Protein AF-A0A345CRN6-F1 (afdb_monomer)

Solvent-accessible surface area (backbone atoms only — not comparable to full-atom values): 6940 Å² total; per-residue (Å²): 134,68,48,89,60,93,53,74,63,68,80,54,72,43,17,56,26,26,38,59,52,96,95,38,78,40,54,29,34,34,68,42,78,53,86,50,37,29,38,28,36,30,69,88,74,75,40,80,49,77,42,85,46,50,82,38,42,88,38,47,38,49,59,80,44,72,66,53,52,52,51,53,50,52,50,53,54,56,35,72,74,45,94,58,52,84,39,67,69,52,45,54,48,49,54,51,51,51,54,34,32,76,70,57,72,41,82,97,55,75,86,69,94,67,83,81,130

pLDDT: mean 90.12, std 9.71, range [40.19, 98.19]

Secondary structure (DSSP, 8-state):
-PBP--SSSSPPTTBEEEE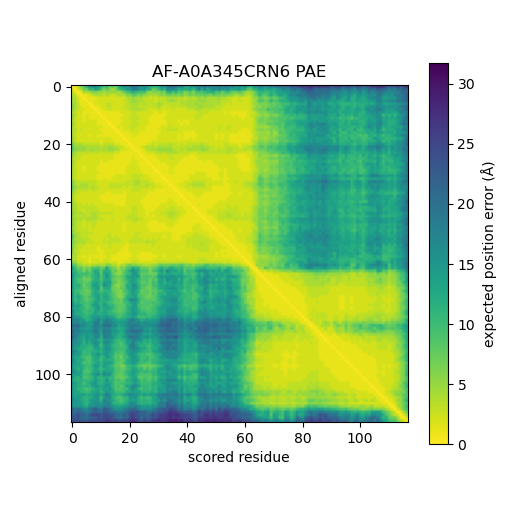EETTEEEEEEEEEE-SS-EEEEETTTTEEEEES-TT-GGGEEE---HHHHHHHHHHHHHHHTSTTTT-HHHHHHHHHHHHHHHTT-STT----S----

Radius of gyration: 18.17 Å; Cα contacts (8 Å, |Δi|>4): 161; chains: 1; bounding box: 45×30×46 Å

Sequence (117 aa):
MSIKWDGEGLPPVGCDCEIYDCETWNPVIIKYIGEKYVTTHRTDLDSEVVYCVAQRPEKFRPICTEADRRREAAIADMRNCVKNYNNTSVIHAIEQVYDAIAAGKIPGIRLTDDAGS

Organism: NCBI:txid65700

Foldseek 3Di:
DADDDPLPAADDQRHFWWFDDPNDTFTWHWHDADPQKTWTQGPVVRDIDIDRCSVPSVRIGHDCDPVNVVLVVVLVVVLVVDPPSPDPVVSVVSSVVSVCQPVVVDPPHHDDPDPDD

Mean predicted aligned error: 8.29 Å

Structure (mmCIF, N/CA/C/O backbone):
data_AF-A0A345CRN6-F1
#
_entry.id   AF-A0A345CRN6-F1
#
loop_
_atom_site.group_PDB
_atom_site.id
_atom_site.type_symbol
_atom_site.label_atom_id
_atom_site.label_alt_id
_atom_site.label_comp_id
_atom_site.label_asym_id
_atom_site.label_entity_id
_atom_site.label_seq_id
_atom_site.pdbx_PDB_ins_code
_atom_site.Cartn_x
_atom_site.Cartn_y
_atom_site.Cartn_z
_atom_site.occupancy
_atom_site.B_iso_or_equiv
_atom_site.auth_seq_id
_atom_site.auth_comp_id
_atom_site.auth_asym_id
_atom_site.auth_atom_id
_atom_site.pdbx_PDB_model_num
ATOM 1 N N . MET A 1 1 ? -8.593 -15.245 5.330 1.00 51.44 1 MET A N 1
ATOM 2 C CA . MET A 1 1 ? -8.673 -14.577 4.014 1.00 51.44 1 MET A CA 1
ATOM 3 C C . MET A 1 1 ? -8.806 -13.092 4.281 1.00 51.44 1 MET A C 1
ATOM 5 O O . MET A 1 1 ? -9.686 -12.736 5.051 1.00 51.44 1 MET A O 1
ATOM 9 N N . SER A 1 2 ? -7.905 -12.274 3.737 1.00 68.88 2 SER A N 1
ATOM 10 C CA . SER A 1 2 ? -7.987 -10.812 3.830 1.00 68.88 2 SER A CA 1
ATOM 11 C C . SER A 1 2 ? -8.898 -10.284 2.719 1.00 68.88 2 SER A C 1
ATOM 13 O O . SER A 1 2 ? -8.851 -10.791 1.594 1.00 68.88 2 SER A O 1
ATOM 15 N N . ILE A 1 3 ? -9.758 -9.320 3.043 1.00 83.25 3 ILE A N 1
ATOM 16 C CA . ILE A 1 3 ? -10.604 -8.639 2.057 1.00 83.25 3 ILE A CA 1
ATOM 17 C C . ILE A 1 3 ? -9.750 -7.608 1.318 1.00 83.25 3 ILE A C 1
ATOM 19 O O . ILE A 1 3 ? -9.039 -6.831 1.949 1.00 83.25 3 ILE A O 1
ATOM 23 N N . LYS A 1 4 ? -9.822 -7.595 -0.018 1.00 82.81 4 LYS A N 1
ATOM 24 C CA . LYS A 1 4 ? -9.166 -6.562 -0.828 1.00 82.81 4 LYS A CA 1
ATOM 25 C C . LYS A 1 4 ? -9.990 -5.276 -0.812 1.00 82.81 4 LYS A C 1
ATOM 27 O O . LYS A 1 4 ? -11.199 -5.324 -1.030 1.00 82.81 4 LYS A O 1
ATOM 32 N N . TRP A 1 5 ? -9.311 -4.156 -0.601 1.00 89.12 5 TRP A N 1
ATOM 33 C CA . TRP A 1 5 ? -9.860 -2.805 -0.617 1.00 89.12 5 TRP A CA 1
ATOM 34 C C . TRP A 1 5 ? -9.083 -1.961 -1.628 1.00 89.12 5 TRP A C 1
ATOM 36 O O . TRP A 1 5 ? -7.866 -2.094 -1.738 1.00 89.12 5 TRP A O 1
ATOM 46 N N . ASP A 1 6 ? -9.796 -1.139 -2.389 1.00 85.88 6 ASP A N 1
ATOM 47 C CA . ASP A 1 6 ? -9.264 -0.297 -3.466 1.00 85.88 6 ASP A CA 1
ATOM 48 C C . ASP A 1 6 ? -8.705 1.047 -2.975 1.00 85.88 6 ASP A C 1
ATOM 50 O O . ASP A 1 6 ? -8.076 1.763 -3.748 1.00 85.88 6 ASP A O 1
ATOM 54 N N . GLY A 1 7 ? -8.880 1.364 -1.690 1.00 87.69 7 GLY A N 1
ATOM 55 C CA . GLY A 1 7 ? -8.425 2.617 -1.093 1.00 87.69 7 GLY A CA 1
ATOM 56 C C . GLY A 1 7 ? -9.493 3.708 -1.054 1.00 87.69 7 GLY A C 1
ATOM 57 O O . GLY A 1 7 ? -9.231 4.776 -0.507 1.00 87.69 7 GLY A O 1
ATOM 58 N N . GLU A 1 8 ? -10.696 3.452 -1.573 1.00 88.69 8 GLU A N 1
ATOM 59 C CA . GLU A 1 8 ? -11.799 4.409 -1.524 1.00 88.69 8 GLU A CA 1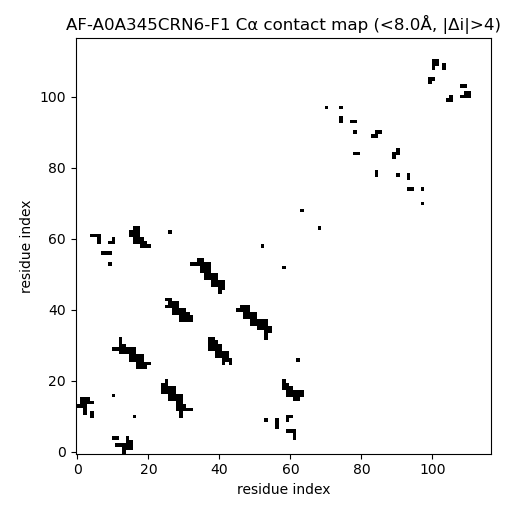
ATOM 60 C C . GLU A 1 8 ? -12.591 4.274 -0.214 1.00 88.69 8 GLU A C 1
ATOM 62 O O . GLU A 1 8 ? -13.091 3.203 0.143 1.00 88.69 8 GLU A O 1
ATOM 67 N N . GLY A 1 9 ? -12.728 5.379 0.524 1.00 91.69 9 GLY A N 1
ATOM 68 C CA . GLY A 1 9 ? -13.482 5.429 1.780 1.00 91.69 9 GLY A CA 1
ATOM 69 C C . GLY A 1 9 ? -12.760 4.795 2.975 1.00 91.69 9 GLY A C 1
ATOM 70 O O . GLY A 1 9 ? -11.579 5.036 3.197 1.00 91.69 9 GLY A O 1
ATOM 71 N N . LEU A 1 10 ? -13.491 4.052 3.810 1.00 95.38 10 LEU A N 1
ATOM 72 C CA . LEU A 1 10 ? -12.908 3.310 4.933 1.00 95.38 10 LEU A CA 1
ATOM 73 C C . LEU A 1 10 ? -12.665 1.851 4.532 1.00 95.38 10 LEU A C 1
ATOM 75 O O . LEU A 1 10 ? -13.514 1.267 3.853 1.00 95.38 10 LEU A O 1
ATOM 79 N N . PRO A 1 11 ? -11.575 1.227 5.007 1.00 95.81 11 PRO A N 1
ATOM 80 C CA . PRO A 1 11 ? -11.339 -0.188 4.763 1.00 95.81 11 PRO A CA 1
ATOM 81 C C . PRO A 1 11 ? -12.447 -1.050 5.396 1.00 95.81 11 PRO A C 1
ATOM 83 O O . PRO A 1 11 ? -12.912 -0.751 6.496 1.00 95.81 11 PRO A O 1
ATOM 86 N N . PRO A 1 12 ? -12.868 -2.157 4.764 1.00 95.38 12 PRO A N 1
ATOM 87 C CA . PRO A 1 12 ? -13.826 -3.077 5.363 1.00 95.38 12 PRO A CA 1
ATOM 88 C C . PRO A 1 12 ? -13.207 -3.864 6.532 1.00 95.38 12 PRO A C 1
ATOM 90 O O . PRO A 1 12 ? -12.000 -4.104 6.586 1.00 95.38 12 PRO A O 1
ATOM 93 N N . VAL A 1 13 ? -14.044 -4.331 7.465 1.00 96.44 13 VAL A N 1
ATOM 94 C CA . VAL A 1 13 ? -13.609 -5.248 8.535 1.00 96.44 13 VAL A CA 1
ATOM 95 C C . VAL A 1 13 ? -13.016 -6.516 7.920 1.00 96.44 13 VAL A C 1
ATOM 97 O O . VAL A 1 13 ? -13.628 -7.123 7.048 1.00 96.44 13 VAL A O 1
ATOM 100 N N . GLY A 1 14 ? -11.834 -6.923 8.381 1.00 94.62 14 GLY A N 1
ATOM 101 C CA . GLY A 1 14 ? -11.062 -8.041 7.836 1.00 94.62 14 GLY A CA 1
ATOM 102 C C . GLY A 1 14 ? -10.127 -7.668 6.680 1.00 94.62 14 GLY A C 1
ATOM 103 O O . GLY A 1 14 ? -9.439 -8.552 6.168 1.00 94.62 14 GLY A O 1
ATOM 104 N N . CYS A 1 15 ? -10.087 -6.397 6.266 1.00 94.50 15 CYS A N 1
ATOM 105 C CA . CYS A 1 15 ? -9.095 -5.888 5.320 1.00 94.50 15 CYS A CA 1
ATOM 106 C C . CYS A 1 15 ? -7.708 -5.833 5.960 1.00 94.50 15 CYS A C 1
ATOM 108 O O . CYS A 1 15 ? -7.575 -5.402 7.106 1.00 94.50 15 CYS A O 1
ATOM 110 N N . ASP A 1 16 ? -6.701 -6.226 5.187 1.00 93.81 16 ASP A N 1
ATOM 111 C CA . ASP A 1 16 ? -5.289 -5.979 5.469 1.00 93.81 16 ASP A CA 1
ATOM 112 C C . ASP A 1 16 ? -4.877 -4.681 4.761 1.00 93.81 16 ASP A C 1
ATOM 114 O O . ASP A 1 16 ? -5.055 -4.544 3.547 1.00 93.81 16 ASP A O 1
ATOM 118 N N . CYS A 1 17 ? -4.449 -3.685 5.527 1.00 94.00 17 CYS A N 1
ATOM 119 C CA . CYS A 1 17 ? -4.188 -2.333 5.045 1.00 94.00 17 CYS A CA 1
ATOM 120 C C . CYS A 1 17 ? -3.138 -1.639 5.920 1.00 94.00 17 CYS A C 1
ATOM 122 O O . CYS A 1 17 ? -2.615 -2.216 6.870 1.00 94.00 17 CYS A O 1
ATOM 124 N N . GLU A 1 18 ? -2.829 -0.381 5.627 1.00 95.56 18 GLU A N 1
ATOM 125 C CA . GLU A 1 18 ? -1.955 0.433 6.468 1.00 95.56 18 GLU A CA 1
ATOM 126 C C . GLU A 1 18 ? -2.730 1.603 7.077 1.00 95.56 18 GLU A C 1
ATOM 128 O O . GLU A 1 18 ? -3.576 2.213 6.419 1.00 95.56 18 GLU A O 1
ATOM 133 N N . ILE A 1 19 ? -2.417 1.930 8.332 1.00 96.12 19 ILE A N 1
ATOM 134 C CA . ILE A 1 19 ? -2.953 3.088 9.049 1.00 96.12 19 ILE A CA 1
ATOM 135 C C . ILE A 1 19 ? -1.837 4.079 9.382 1.00 96.12 19 ILE A C 1
ATOM 137 O O . ILE A 1 19 ? -0.763 3.688 9.844 1.00 96.12 19 ILE A O 1
ATOM 141 N N . TYR A 1 20 ? -2.074 5.366 9.143 1.00 95.75 20 TYR A N 1
ATOM 142 C CA . TYR A 1 20 ? -1.102 6.416 9.420 1.00 95.75 20 TYR A CA 1
ATOM 143 C C . TYR A 1 20 ? -1.242 6.937 10.848 1.00 95.75 20 TYR A C 1
ATOM 145 O O . TYR A 1 20 ? -2.226 7.600 11.187 1.00 95.75 20 TYR A O 1
ATOM 153 N N . ASP A 1 21 ? -0.230 6.683 11.667 1.00 94.06 21 ASP A N 1
ATOM 154 C CA . ASP A 1 21 ? -0.153 7.138 13.053 1.00 94.06 21 ASP A CA 1
ATOM 155 C C . ASP A 1 21 ? 1.300 7.432 13.432 1.00 94.06 21 ASP A C 1
ATOM 157 O O . ASP A 1 21 ? 2.207 6.789 12.913 1.00 94.06 21 ASP A O 1
ATOM 161 N N . CYS A 1 22 ? 1.524 8.421 14.302 1.00 90.31 22 CYS A N 1
ATOM 162 C CA . CYS A 1 22 ? 2.869 8.847 14.722 1.00 90.31 22 CYS A CA 1
ATOM 163 C C . CYS A 1 22 ? 3.870 9.023 13.559 1.00 90.31 22 CYS A C 1
ATOM 165 O O . CYS A 1 22 ? 5.016 8.598 13.643 1.00 90.31 22 CYS A O 1
ATOM 167 N N . GLU A 1 23 ? 3.419 9.662 12.477 1.00 91.69 23 GLU A N 1
ATOM 168 C CA . GLU A 1 23 ? 4.200 9.937 11.260 1.00 91.69 23 GLU A CA 1
ATOM 169 C C . GLU A 1 23 ? 4.603 8.710 10.423 1.00 91.69 23 GLU A C 1
ATOM 171 O O . GLU A 1 23 ? 5.315 8.847 9.427 1.00 91.69 23 GLU A O 1
ATOM 176 N N . THR A 1 24 ? 4.092 7.521 10.750 1.00 92.62 24 THR A N 1
ATOM 177 C CA . THR A 1 24 ? 4.410 6.276 10.045 1.00 92.62 24 THR A CA 1
ATOM 178 C C . THR A 1 24 ? 3.160 5.563 9.540 1.00 92.62 24 THR A C 1
ATOM 180 O O . THR A 1 24 ? 2.074 5.663 10.111 1.00 92.62 24 THR A O 1
ATOM 183 N N . TRP A 1 25 ? 3.312 4.825 8.437 1.00 93.94 25 TRP A N 1
ATOM 184 C CA . TRP A 1 25 ? 2.303 3.879 7.965 1.00 93.94 25 TRP A CA 1
ATOM 185 C C . TRP A 1 25 ? 2.524 2.539 8.645 1.00 93.94 25 TRP A C 1
ATOM 187 O O . TRP A 1 25 ? 3.626 1.996 8.618 1.00 93.94 25 TRP A O 1
ATOM 197 N N . ASN A 1 26 ? 1.471 2.027 9.264 1.00 94.69 26 ASN A N 1
ATOM 198 C CA . ASN A 1 26 ? 1.541 0.866 10.123 1.00 94.69 26 ASN A CA 1
ATOM 199 C C . ASN A 1 26 ? 0.636 -0.246 9.586 1.00 94.69 26 ASN A C 1
ATOM 201 O O . ASN A 1 26 ? -0.551 0.021 9.378 1.00 94.69 26 ASN A O 1
ATOM 205 N N . PR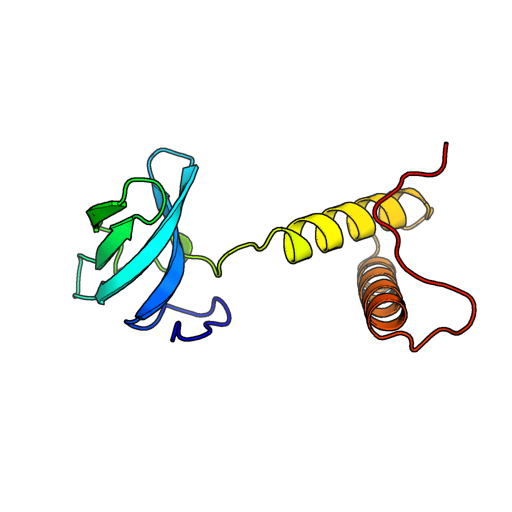O A 1 27 ? 1.144 -1.471 9.380 1.00 94.75 27 PRO A N 1
ATOM 206 C CA . PRO A 1 27 ? 0.353 -2.554 8.813 1.00 94.75 27 PRO A CA 1
ATOM 207 C C . PRO A 1 27 ? -0.653 -3.089 9.841 1.00 94.75 27 PRO A C 1
ATOM 209 O O . PRO A 1 27 ? -0.317 -3.356 11.001 1.00 94.75 27 PRO A O 1
ATOM 212 N N . VAL A 1 28 ? -1.913 -3.206 9.425 1.00 96.06 28 VAL A N 1
ATOM 213 C CA . VAL A 1 28 ? -3.033 -3.567 10.291 1.00 96.06 28 VAL A CA 1
ATOM 214 C C . VAL A 1 28 ? -4.065 -4.437 9.585 1.00 96.06 28 VAL A C 1
ATOM 216 O O . VAL A 1 28 ? -4.369 -4.257 8.411 1.00 96.06 28 VAL A O 1
ATOM 219 N N . ILE A 1 29 ? -4.712 -5.302 10.365 1.00 96.50 29 ILE A N 1
ATOM 220 C CA . ILE A 1 29 ? -5.967 -5.951 9.980 1.00 96.50 29 ILE A CA 1
ATOM 221 C C . ILE A 1 29 ? -7.117 -5.268 10.716 1.00 96.50 29 ILE A C 1
ATOM 223 O O . ILE A 1 29 ? -7.133 -5.230 11.951 1.00 96.50 29 ILE A O 1
ATOM 227 N N . ILE A 1 30 ? -8.111 -4.766 9.984 1.00 97.38 30 ILE A N 1
ATOM 228 C CA . ILE A 1 30 ? -9.283 -4.113 10.582 1.00 97.38 30 ILE A CA 1
ATOM 229 C C . ILE A 1 30 ? -10.145 -5.145 11.316 1.00 97.38 30 ILE A C 1
ATOM 231 O O . ILE A 1 30 ? -10.569 -6.141 10.731 1.00 97.38 30 ILE A O 1
ATOM 235 N N . LYS A 1 31 ? -10.445 -4.907 12.596 1.00 97.50 31 LYS A N 1
ATOM 236 C CA . LYS A 1 31 ? -11.310 -5.775 13.417 1.00 97.50 31 LYS A CA 1
ATOM 237 C C . LYS A 1 31 ? -12.696 -5.180 13.629 1.00 97.50 31 LYS A C 1
ATOM 239 O O . LYS A 1 31 ? -13.674 -5.920 13.651 1.00 97.50 31 LYS A O 1
ATOM 244 N N . TYR A 1 32 ? -12.782 -3.861 13.768 1.00 97.69 32 TYR A N 1
ATOM 245 C CA . TYR A 1 32 ? -14.039 -3.146 13.965 1.00 97.69 32 TYR A CA 1
ATOM 246 C C . TYR A 1 32 ? -13.890 -1.669 13.590 1.00 97.69 32 TYR A C 1
ATOM 248 O O . TYR A 1 32 ? -12.845 -1.072 13.844 1.00 97.69 32 TYR A O 1
ATOM 256 N N . ILE A 1 33 ? -14.949 -1.076 13.040 1.00 97.00 33 ILE A N 1
ATOM 257 C CA . ILE A 1 33 ? -15.053 0.360 12.767 1.00 97.00 33 ILE A CA 1
ATOM 258 C C . ILE A 1 33 ? -16.326 0.866 13.439 1.00 97.00 33 ILE A C 1
ATOM 260 O O . ILE A 1 33 ? -17.428 0.451 13.087 1.00 97.00 33 ILE A O 1
ATOM 264 N N . GLY A 1 34 ? -16.161 1.752 14.417 1.00 96.12 34 GLY A N 1
ATOM 265 C CA . GLY A 1 34 ? -17.245 2.522 15.015 1.00 96.12 34 GLY A CA 1
ATOM 266 C C . GLY A 1 34 ? -17.295 3.944 14.460 1.00 96.12 34 GLY A C 1
ATOM 267 O O . GLY A 1 34 ? -16.593 4.289 13.519 1.00 96.12 34 GLY A O 1
ATOM 268 N N . GLU A 1 35 ? -18.088 4.807 15.093 1.00 95.94 35 GLU A N 1
ATOM 269 C CA . GLU A 1 35 ? -18.263 6.199 14.648 1.00 95.94 35 GLU A CA 1
ATOM 270 C C . GLU A 1 35 ? -16.984 7.045 14.771 1.00 95.94 35 GLU A C 1
ATOM 272 O O . GLU A 1 35 ? -16.726 7.924 13.953 1.00 95.94 35 GLU A O 1
ATOM 277 N N . LYS A 1 36 ? -16.175 6.781 15.803 1.00 95.94 36 LYS A N 1
ATOM 278 C CA . LYS A 1 36 ? -14.955 7.545 16.118 1.00 95.94 36 LYS A CA 1
ATOM 279 C C . LYS A 1 36 ? -13.696 6.682 16.176 1.00 95.94 36 LYS A C 1
ATOM 281 O O . LYS A 1 36 ? -12.602 7.160 15.870 1.00 95.94 36 LYS A O 1
ATOM 286 N N . TYR A 1 37 ? -13.853 5.418 16.557 1.00 97.19 37 TYR A N 1
ATOM 287 C CA . TYR A 1 37 ? -12.753 4.507 16.846 1.00 97.19 37 TYR A CA 1
ATOM 288 C C . TYR A 1 37 ? -12.700 3.354 15.852 1.00 97.19 37 TYR A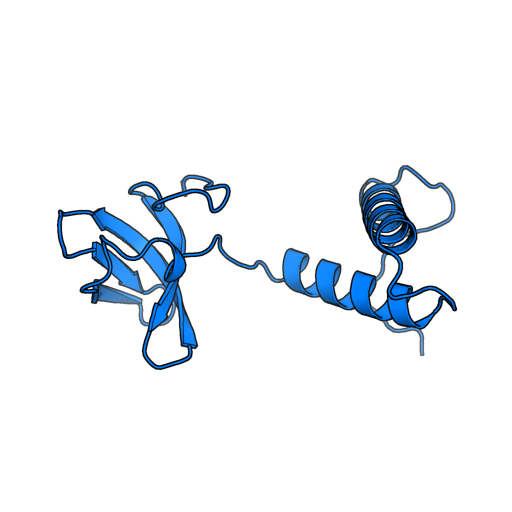 C 1
ATOM 290 O O . TYR A 1 37 ? -13.738 2.842 15.434 1.00 97.19 37 TYR A O 1
ATOM 298 N N . VAL A 1 38 ? -11.486 2.925 15.528 1.00 97.94 38 VAL A N 1
ATOM 299 C CA . VAL A 1 38 ? -11.204 1.721 14.746 1.00 97.94 38 VAL A CA 1
ATOM 300 C C . VAL A 1 38 ? -10.354 0.791 15.598 1.00 97.94 38 VAL A C 1
ATOM 302 O O . VAL A 1 38 ? -9.293 1.193 16.073 1.00 97.94 38 VAL A O 1
ATOM 305 N N . THR A 1 39 ? -10.820 -0.440 15.792 1.00 98.19 39 THR A N 1
ATOM 306 C CA . THR A 1 39 ? -10.044 -1.505 16.437 1.00 98.19 39 THR A CA 1
ATOM 307 C C . THR A 1 39 ? -9.341 -2.304 15.356 1.00 98.19 39 THR A C 1
ATOM 309 O O . THR A 1 39 ? -9.956 -2.722 14.369 1.00 98.19 39 THR A O 1
ATOM 312 N N . THR A 1 40 ? -8.049 -2.531 15.544 1.00 97.81 40 THR A N 1
ATOM 313 C CA . THR A 1 40 ? -7.182 -3.196 14.573 1.00 97.81 40 THR A CA 1
A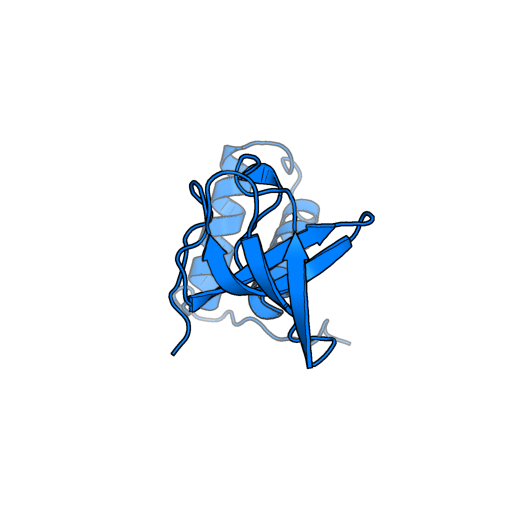TOM 314 C C . THR A 1 40 ? -6.283 -4.211 15.253 1.00 97.81 40 THR A C 1
ATOM 316 O O . THR A 1 40 ? -6.021 -4.112 16.448 1.00 97.81 40 THR A O 1
ATOM 319 N N . HIS A 1 41 ? -5.763 -5.152 14.478 1.00 97.75 41 HIS A N 1
ATOM 320 C CA . HIS A 1 41 ? -4.613 -5.951 14.871 1.00 97.75 41 HIS A CA 1
ATOM 321 C C . HIS A 1 41 ? -3.376 -5.459 14.114 1.00 97.75 41 HIS A C 1
ATOM 323 O O . HIS A 1 41 ? -3.356 -5.534 12.886 1.00 97.75 41 HIS A O 1
ATOM 329 N N . ARG A 1 42 ? -2.374 -4.951 14.837 1.00 95.81 42 ARG A N 1
ATOM 330 C CA . ARG A 1 42 ? -1.068 -4.520 14.322 1.00 95.81 42 ARG A CA 1
ATOM 331 C C . ARG A 1 42 ? -0.208 -5.737 14.023 1.00 95.81 42 ARG A C 1
ATOM 333 O O . ARG A 1 42 ? 0.241 -6.403 14.950 1.00 95.81 42 ARG A O 1
ATOM 340 N N . THR A 1 43 ? 0.020 -6.027 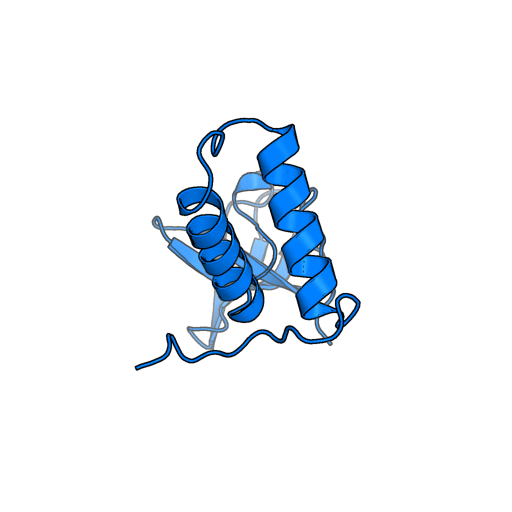12.745 1.00 93.62 43 THR A N 1
ATOM 341 C CA . THR A 1 43 ? 0.699 -7.265 12.324 1.00 93.62 43 THR A CA 1
ATOM 342 C C . THR A 1 43 ? 2.204 -7.244 12.585 1.00 93.62 43 THR A C 1
ATOM 344 O O . THR A 1 43 ? 2.821 -8.294 12.693 1.00 93.62 43 THR A O 1
ATOM 347 N N . ASP A 1 44 ? 2.806 -6.059 12.682 1.00 93.19 44 ASP A N 1
ATOM 348 C CA . ASP A 1 44 ? 4.219 -5.862 13.021 1.00 93.19 44 ASP A CA 1
ATOM 349 C C . ASP A 1 44 ? 4.501 -5.970 14.529 1.00 93.19 44 ASP A C 1
ATOM 351 O O . ASP A 1 44 ? 5.606 -6.334 14.922 1.00 93.19 44 ASP A O 1
ATOM 355 N N . LEU A 1 45 ? 3.504 -5.670 15.367 1.00 95.19 45 LEU A N 1
ATOM 356 C CA . LEU A 1 45 ? 3.597 -5.737 16.830 1.00 95.19 45 LEU A CA 1
ATOM 357 C C . LEU A 1 45 ? 2.887 -6.955 17.437 1.00 95.19 45 LEU A C 1
ATOM 359 O O . LEU A 1 45 ? 2.964 -7.144 18.647 1.00 95.19 45 LEU A O 1
ATOM 363 N N . ASP A 1 46 ? 2.151 -7.721 16.628 1.00 96.31 46 ASP A N 1
ATOM 364 C CA . ASP A 1 46 ? 1.283 -8.829 17.050 1.00 96.31 46 ASP A CA 1
ATOM 365 C C . ASP A 1 46 ? 0.351 -8.451 18.222 1.00 96.31 46 ASP A C 1
ATOM 367 O O . ASP A 1 46 ? 0.259 -9.127 19.245 1.00 96.31 46 ASP A O 1
ATOM 371 N N . SER A 1 47 ? -0.328 -7.304 18.108 1.00 97.00 47 SER A N 1
ATOM 372 C CA . SER A 1 47 ? -1.160 -6.758 19.193 1.00 97.00 47 SER A CA 1
ATOM 373 C C . SER A 1 47 ? -2.423 -6.067 18.690 1.00 97.00 47 SER A C 1
ATOM 375 O O . SER A 1 47 ? -2.500 -5.611 17.549 1.00 97.00 47 SER A O 1
ATOM 377 N N . GLU A 1 48 ? -3.450 -6.006 19.538 1.00 98.19 48 GLU A N 1
ATOM 378 C CA . GLU A 1 48 ? -4.653 -5.220 19.259 1.00 98.19 48 GLU A CA 1
ATOM 379 C C . GLU A 1 48 ? -4.437 -3.753 19.647 1.00 98.19 48 GLU A C 1
ATOM 381 O O . GLU A 1 48 ? -3.973 -3.455 20.748 1.00 98.19 48 GLU A O 1
ATOM 386 N N . VAL A 1 49 ? -4.789 -2.836 18.743 1.00 97.88 49 VAL A N 1
ATOM 387 C CA . VAL A 1 49 ? -4.652 -1.389 18.946 1.00 97.88 49 VAL A CA 1
ATOM 388 C C . VAL A 1 49 ? -5.911 -0.667 18.474 1.00 97.88 49 VAL A C 1
ATOM 390 O O . VAL A 1 49 ? -6.489 -0.997 17.431 1.00 97.88 49 VAL A O 1
ATOM 393 N N . VAL A 1 50 ? -6.326 0.340 19.247 1.00 97.88 50 VAL A N 1
ATOM 394 C CA . VAL A 1 50 ? -7.483 1.194 18.961 1.00 97.88 50 VAL A CA 1
ATOM 395 C C . VAL A 1 50 ? -7.016 2.579 18.528 1.00 97.88 50 VAL A C 1
ATOM 397 O O . VAL A 1 50 ? -6.258 3.238 19.236 1.00 97.88 50 VAL A O 1
ATOM 400 N N . TYR A 1 51 ? -7.539 3.049 17.399 1.00 96.88 51 TYR A N 1
ATOM 401 C CA . TYR A 1 51 ? -7.222 4.351 16.819 1.00 96.88 51 TYR A CA 1
ATOM 402 C C . TYR A 1 51 ? -8.454 5.254 16.767 1.00 96.88 51 TYR A C 1
ATOM 404 O O . TYR A 1 51 ? -9.543 4.818 16.404 1.00 96.88 51 TYR A O 1
ATOM 412 N N . CYS A 1 52 ? -8.294 6.542 17.077 1.00 96.38 52 CYS A N 1
ATOM 413 C CA . CYS A 1 52 ? -9.358 7.553 17.008 1.00 96.38 52 CYS A CA 1
ATOM 414 C C . CYS A 1 52 ? -9.409 8.226 15.619 1.00 96.38 52 CYS A C 1
ATOM 416 O O . CYS A 1 52 ? -9.220 9.438 15.495 1.00 96.38 52 CYS A O 1
ATOM 418 N N . VAL A 1 53 ? -9.593 7.433 14.560 1.00 95.81 53 VAL A N 1
ATOM 419 C CA . VAL A 1 53 ? -9.455 7.892 13.161 1.00 95.81 53 VAL A CA 1
ATOM 420 C C . VAL A 1 53 ? -10.577 7.412 12.234 1.00 95.81 53 VAL A C 1
ATOM 422 O O . VAL A 1 53 ? -10.465 7.552 11.024 1.00 95.81 53 VAL A O 1
ATOM 425 N N . ALA A 1 54 ? -11.695 6.907 12.769 1.00 94.00 54 ALA A N 1
ATOM 426 C CA . ALA A 1 54 ? -12.797 6.385 11.944 1.00 94.00 54 ALA A CA 1
ATOM 427 C C . ALA A 1 54 ? -13.441 7.435 11.016 1.00 94.00 54 ALA A C 1
ATOM 429 O O . ALA A 1 54 ? -14.060 7.088 10.022 1.00 94.00 54 ALA A O 1
ATOM 430 N N . GLN A 1 55 ? -13.275 8.724 11.311 1.00 95.00 55 GLN A N 1
ATOM 431 C CA . GLN A 1 55 ? -13.779 9.834 10.490 1.00 95.00 55 GLN A CA 1
ATOM 432 C C . GLN 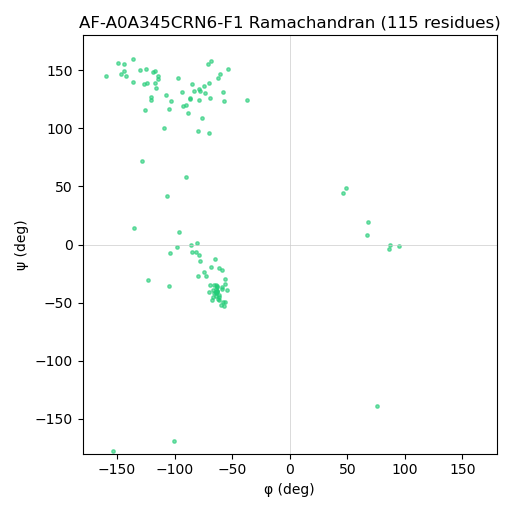A 1 55 ? -12.719 10.397 9.531 1.00 95.00 55 GLN A C 1
ATOM 434 O O . GLN A 1 55 ? -12.892 11.483 8.986 1.00 95.00 55 GLN A O 1
ATOM 439 N N . ARG A 1 56 ? -11.589 9.699 9.390 1.00 94.81 56 ARG A N 1
ATOM 440 C CA . ARG A 1 56 ? -10.403 10.145 8.657 1.00 94.81 56 ARG A CA 1
ATOM 441 C C . ARG A 1 56 ? -9.969 9.081 7.649 1.00 94.81 56 ARG A C 1
ATOM 443 O O . ARG A 1 56 ? -8.975 8.393 7.891 1.00 94.81 56 ARG A O 1
ATOM 450 N N . PRO A 1 57 ? -10.721 8.885 6.552 1.00 92.94 57 PRO A N 1
ATOM 451 C CA . PRO A 1 57 ? -10.377 7.895 5.532 1.00 92.94 57 PRO A CA 1
ATOM 452 C C . PRO A 1 57 ? -8.967 8.108 4.957 1.00 92.94 57 PRO A C 1
ATOM 454 O O . PRO A 1 57 ? -8.280 7.140 4.660 1.00 92.94 57 PRO A O 1
ATOM 457 N N . GLU A 1 58 ? -8.466 9.347 4.923 1.00 93.50 58 GLU A N 1
ATOM 458 C CA . GLU A 1 58 ? -7.108 9.684 4.480 1.00 93.50 58 GLU A CA 1
ATOM 459 C C . GLU A 1 58 ? -5.989 9.110 5.369 1.00 93.50 58 GLU A C 1
ATOM 461 O O . GLU A 1 58 ? -4.815 9.146 4.999 1.00 93.50 58 GLU A O 1
ATOM 466 N N . LYS A 1 59 ? -6.329 8.601 6.560 1.00 96.31 59 LYS A N 1
ATOM 467 C CA . LYS A 1 59 ? -5.399 7.899 7.455 1.00 96.31 59 LYS A CA 1
ATOM 468 C C . LYS A 1 59 ? -5.274 6.416 7.133 1.00 96.31 59 LYS A C 1
ATOM 470 O O . LYS A 1 59 ? -4.504 5.741 7.806 1.00 96.31 59 LYS A O 1
ATOM 475 N N . PHE A 1 60 ? -5.990 5.915 6.134 1.00 95.88 60 PHE A N 1
ATOM 476 C CA . PHE A 1 60 ? -5.919 4.534 5.689 1.00 95.88 60 PHE A CA 1
ATOM 477 C C . PHE A 1 60 ? -5.448 4.477 4.243 1.00 95.88 60 PHE A C 1
ATOM 479 O O . PHE A 1 60 ? -5.733 5.366 3.445 1.00 95.88 60 PHE A O 1
ATOM 486 N N . ARG A 1 61 ? -4.743 3.405 3.896 1.00 93.56 61 ARG A N 1
ATOM 487 C CA . ARG A 1 61 ? -4.452 3.066 2.502 1.00 93.56 61 ARG A CA 1
ATOM 488 C C . ARG A 1 61 ? -4.346 1.553 2.333 1.00 93.56 61 ARG A C 1
ATOM 490 O O . ARG A 1 61 ? -4.045 0.871 3.317 1.00 93.56 61 ARG A O 1
ATOM 497 N N . PRO A 1 62 ? -4.571 1.010 1.127 1.00 91.12 62 PRO A N 1
ATOM 498 C CA . PRO A 1 62 ? -4.282 -0.389 0.842 1.00 91.12 62 PRO A CA 1
ATOM 499 C C . PRO A 1 62 ? -2.840 -0.731 1.208 1.00 91.12 62 PRO A C 1
ATOM 501 O O . PRO A 1 62 ? -1.964 0.135 1.155 1.00 91.12 62 PRO A O 1
ATOM 504 N N . ILE A 1 63 ? -2.589 -1.989 1.572 1.00 85.00 63 ILE A N 1
ATOM 505 C CA . ILE A 1 63 ? -1.225 -2.425 1.862 1.00 85.00 63 ILE A CA 1
ATOM 506 C C . ILE A 1 63 ? -0.348 -2.152 0.635 1.00 85.00 63 ILE A C 1
ATOM 508 O O . ILE A 1 63 ? -0.647 -2.604 -0.470 1.00 85.00 63 ILE A O 1
ATOM 512 N N . CYS A 1 64 ? 0.724 -1.388 0.818 1.00 77.44 64 CYS A N 1
ATOM 513 C CA . CYS A 1 64 ? 1.713 -1.207 -0.230 1.00 77.44 64 CYS A CA 1
ATOM 514 C C . CYS A 1 64 ? 2.617 -2.443 -0.236 1.00 77.44 64 CYS A C 1
ATOM 516 O O . CYS A 1 64 ? 3.518 -2.560 0.604 1.00 77.44 64 CYS A O 1
ATOM 518 N N . THR A 1 65 ? 2.346 -3.396 -1.135 1.00 74.38 65 THR A N 1
ATOM 519 C CA . THR A 1 65 ? 3.154 -4.616 -1.218 1.00 74.38 65 THR A CA 1
ATOM 520 C C . THR A 1 65 ? 4.558 -4.289 -1.720 1.00 74.38 65 THR A C 1
ATOM 522 O O . THR A 1 65 ? 4.790 -3.282 -2.388 1.00 74.38 65 THR A O 1
ATOM 525 N N . GLU A 1 66 ? 5.521 -5.164 -1.435 1.00 73.88 66 GLU A N 1
ATOM 526 C CA . GLU A 1 66 ? 6.870 -5.042 -1.998 1.00 73.88 66 GLU A CA 1
ATOM 527 C C . GLU A 1 66 ? 6.843 -5.008 -3.537 1.00 73.88 66 GLU A C 1
ATOM 529 O O . GLU A 1 66 ? 7.606 -4.273 -4.159 1.00 73.88 66 GLU A O 1
ATOM 534 N N . ALA A 1 67 ? 5.910 -5.733 -4.161 1.00 72.62 67 ALA A N 1
ATOM 535 C CA . ALA A 1 67 ? 5.701 -5.681 -5.604 1.00 72.62 67 ALA A CA 1
ATOM 536 C C . ALA A 1 67 ? 5.228 -4.293 -6.072 1.00 72.62 67 ALA A C 1
ATOM 538 O O . ALA A 1 67 ? 5.738 -3.791 -7.072 1.00 72.62 67 ALA A O 1
ATOM 539 N N . ASP A 1 68 ? 4.323 -3.647 -5.332 1.00 81.44 68 ASP A N 1
ATOM 540 C CA . ASP A 1 68 ? 3.867 -2.287 -5.647 1.00 81.44 68 ASP A CA 1
ATOM 541 C C . ASP A 1 68 ? 5.009 -1.276 -5.498 1.00 81.44 68 ASP A C 1
ATOM 543 O O . ASP A 1 68 ? 5.199 -0.428 -6.365 1.00 81.44 68 ASP A O 1
ATOM 547 N N . ARG A 1 69 ? 5.837 -1.403 -4.451 1.00 81.44 69 ARG A N 1
ATOM 548 C CA . ARG A 1 69 ? 7.021 -0.543 -4.268 1.00 81.44 69 ARG A CA 1
ATOM 549 C C . ARG A 1 69 ? 8.016 -0.696 -5.410 1.00 81.44 69 ARG A C 1
ATOM 551 O O . ARG A 1 69 ? 8.499 0.306 -5.930 1.00 81.44 69 ARG A O 1
ATOM 558 N N . ARG A 1 70 ? 8.302 -1.934 -5.823 1.00 83.88 70 ARG A N 1
ATOM 559 C CA . ARG A 1 70 ? 9.182 -2.222 -6.966 1.00 83.88 70 ARG A CA 1
ATOM 560 C C . ARG A 1 70 ? 8.615 -1.674 -8.269 1.00 83.88 70 ARG A C 1
ATOM 562 O O . ARG A 1 70 ? 9.366 -1.116 -9.064 1.00 83.88 70 ARG A O 1
ATOM 569 N N . ARG A 1 71 ? 7.301 -1.791 -8.473 1.00 88.38 71 ARG A N 1
ATOM 570 C CA . ARG A 1 71 ? 6.607 -1.198 -9.619 1.00 88.38 71 ARG A CA 1
ATOM 571 C C . ARG A 1 71 ? 6.767 0.319 -9.639 1.00 88.38 71 ARG A C 1
ATOM 573 O O . ARG A 1 71 ? 7.203 0.860 -10.650 1.00 88.38 71 ARG A O 1
ATOM 580 N N . GLU A 1 72 ? 6.459 0.996 -8.537 1.00 88.88 72 GLU A N 1
ATOM 581 C CA . GLU A 1 72 ? 6.567 2.457 -8.449 1.00 88.88 72 GLU A CA 1
ATOM 582 C C . GLU A 1 72 ? 8.015 2.941 -8.615 1.00 88.88 72 GLU A C 1
ATOM 584 O O . GLU A 1 72 ? 8.257 3.907 -9.339 1.00 88.88 72 GLU A O 1
ATOM 589 N N . ALA A 1 73 ? 8.989 2.243 -8.022 1.00 88.69 73 ALA A N 1
ATOM 590 C CA . ALA A 1 73 ? 10.409 2.543 -8.201 1.00 88.69 73 ALA A CA 1
ATOM 591 C C . ALA A 1 73 ? 10.841 2.402 -9.671 1.00 88.69 73 ALA A C 1
ATOM 593 O O . ALA A 1 73 ? 11.422 3.327 -10.235 1.00 88.69 73 ALA A O 1
ATOM 594 N N . ALA A 1 74 ? 10.477 1.298 -10.328 1.00 91.00 74 ALA A N 1
ATOM 595 C CA . ALA A 1 74 ? 10.792 1.086 -11.738 1.00 91.00 74 ALA A CA 1
ATOM 596 C C . ALA A 1 74 ? 10.122 2.129 -12.651 1.00 91.00 74 ALA A C 1
ATOM 598 O O . ALA A 1 74 ? 10.746 2.624 -13.588 1.00 91.00 74 ALA A O 1
ATOM 599 N N . ILE A 1 75 ? 8.872 2.512 -12.372 1.00 91.69 75 ILE A N 1
ATOM 600 C CA . ILE A 1 75 ? 8.176 3.579 -13.106 1.00 91.69 75 ILE A CA 1
ATOM 601 C C . ILE A 1 75 ? 8.881 4.925 -12.910 1.00 91.69 75 ILE A C 1
ATOM 603 O O . ILE A 1 75 ? 9.027 5.681 -13.874 1.00 91.69 75 ILE A O 1
ATOM 607 N N . ALA A 1 76 ? 9.343 5.230 -11.695 1.00 90.44 76 ALA A N 1
ATOM 608 C CA . ALA A 1 76 ? 10.121 6.435 -11.425 1.00 90.44 76 ALA A CA 1
ATOM 609 C C . ALA A 1 76 ? 11.438 6.451 -12.222 1.00 90.44 76 ALA A C 1
ATOM 611 O O . ALA A 1 76 ? 11.750 7.460 -12.859 1.00 90.44 76 ALA A O 1
ATOM 612 N N . ASP A 1 77 ? 12.156 5.328 -12.282 1.00 91.88 77 ASP A N 1
ATOM 613 C CA . ASP A 1 77 ? 13.377 5.198 -13.084 1.00 91.88 77 ASP A CA 1
ATOM 614 C C . ASP A 1 77 ? 13.100 5.352 -14.586 1.00 91.88 77 ASP A C 1
ATOM 616 O O . ASP A 1 77 ? 13.776 6.122 -15.269 1.00 91.88 77 ASP A O 1
ATOM 620 N N . MET A 1 78 ? 12.045 4.716 -15.105 1.00 92.62 78 MET A N 1
ATOM 621 C CA . MET A 1 78 ? 11.623 4.878 -16.501 1.00 92.62 78 MET A CA 1
ATOM 622 C C . MET A 1 78 ? 11.285 6.336 -16.840 1.00 92.62 78 MET A C 1
ATOM 624 O O . MET A 1 78 ? 11.614 6.809 -17.931 1.00 92.62 78 MET A O 1
ATOM 628 N N . ARG A 1 79 ? 10.655 7.074 -15.913 1.00 91.56 79 ARG A N 1
ATOM 629 C CA . ARG A 1 79 ? 10.381 8.512 -16.080 1.00 91.56 79 ARG A CA 1
ATOM 630 C C . ARG A 1 79 ? 11.678 9.318 -16.182 1.00 91.56 79 ARG A C 1
ATOM 632 O O . ARG A 1 79 ? 11.740 10.233 -16.999 1.00 91.56 79 ARG A O 1
ATOM 639 N N . ASN A 1 80 ? 12.725 8.949 -15.446 1.00 90.25 80 ASN A N 1
ATOM 640 C CA . ASN A 1 80 ? 14.037 9.600 -15.540 1.00 90.25 80 ASN A CA 1
ATOM 641 C C . ASN A 1 80 ? 14.755 9.334 -16.878 1.00 90.25 80 ASN A C 1
ATOM 643 O O . ASN A 1 80 ? 15.631 10.105 -17.270 1.00 90.25 80 ASN A O 1
ATOM 647 N N . CYS A 1 81 ? 14.373 8.289 -17.620 1.00 91.31 81 CYS A N 1
ATOM 648 C CA . CYS A 1 81 ? 14.939 7.982 -18.937 1.00 91.31 81 CYS A CA 1
ATOM 649 C C . CYS A 1 81 ? 14.327 8.793 -20.095 1.00 91.31 81 CYS A C 1
ATOM 651 O O . CYS A 1 81 ? 14.807 8.694 -21.228 1.00 91.31 81 CYS A O 1
ATOM 653 N N . VAL A 1 82 ? 13.275 9.588 -19.860 1.00 90.38 82 VAL A N 1
ATOM 654 C CA . VAL A 1 82 ? 12.573 10.337 -20.916 1.00 90.38 82 VAL A CA 1
ATOM 655 C C . VAL A 1 82 ? 12.659 11.851 -20.716 1.00 90.38 82 VAL A C 1
ATOM 657 O O . VAL A 1 82 ? 12.685 12.364 -19.604 1.00 90.38 82 VAL A O 1
ATOM 660 N N . LYS A 1 83 ? 12.657 12.613 -21.819 1.00 88.12 83 LYS A N 1
ATOM 661 C CA . LYS A 1 83 ? 12.789 14.085 -21.776 1.00 88.12 83 LYS A CA 1
ATOM 662 C C . LYS A 1 83 ? 11.536 14.813 -21.270 1.00 88.12 83 LYS A C 1
ATOM 664 O O . LYS A 1 83 ? 11.650 15.898 -20.715 1.00 88.12 83 LYS A O 1
ATOM 669 N N . ASN A 1 84 ? 10.354 14.220 -21.443 1.00 88.12 84 ASN A N 1
ATOM 670 C CA . ASN A 1 84 ? 9.054 14.819 -21.105 1.00 88.12 84 ASN A CA 1
ATOM 671 C C . ASN A 1 84 ? 8.445 14.172 -19.849 1.00 88.12 84 ASN A C 1
ATOM 673 O O . ASN A 1 84 ? 7.254 13.868 -19.813 1.00 88.12 84 ASN A O 1
ATOM 677 N N . TYR A 1 85 ? 9.279 13.915 -18.842 1.00 82.06 85 TYR A N 1
ATOM 678 C CA . TYR A 1 85 ? 8.955 13.123 -17.649 1.00 82.06 85 TYR A CA 1
ATOM 679 C C . TYR A 1 85 ? 7.781 13.662 -16.810 1.00 82.06 85 TYR A C 1
ATOM 681 O O . TYR A 1 85 ? 7.169 12.911 -16.058 1.00 82.06 85 TYR A O 1
ATOM 689 N N . ASN A 1 86 ? 7.452 14.950 -16.937 1.00 83.69 86 ASN A N 1
ATOM 690 C CA . ASN A 1 86 ? 6.363 15.615 -16.217 1.00 83.69 86 ASN A CA 1
ATOM 691 C C . ASN A 1 86 ? 5.059 15.731 -17.027 1.00 83.69 86 ASN A C 1
ATOM 693 O O . ASN A 1 86 ? 4.069 16.260 -16.525 1.00 83.69 86 ASN A O 1
ATOM 697 N N . ASN A 1 87 ? 5.038 15.271 -18.281 1.00 92.75 87 ASN A N 1
ATOM 698 C CA . ASN A 1 87 ? 3.834 15.295 -19.100 1.00 92.75 87 ASN A CA 1
ATOM 699 C C . ASN A 1 87 ? 2.910 14.127 -18.714 1.00 92.75 87 ASN A C 1
ATOM 701 O O . ASN A 1 87 ? 3.304 12.967 -18.804 1.00 92.75 87 ASN A O 1
ATOM 705 N N . THR A 1 88 ? 1.657 14.421 -18.355 1.00 89.06 88 THR A N 1
ATOM 706 C CA . THR A 1 88 ? 0.663 13.422 -17.918 1.00 89.06 88 THR A CA 1
ATOM 707 C C . THR A 1 88 ? 0.458 12.282 -18.919 1.00 89.06 88 THR A C 1
ATOM 709 O O . THR A 1 88 ? 0.345 11.127 -18.523 1.00 89.06 88 THR A O 1
ATOM 712 N N . SER A 1 89 ? 0.461 12.569 -20.225 1.00 91.50 89 SER A N 1
ATOM 713 C CA . SER A 1 89 ? 0.302 11.522 -21.246 1.00 91.50 89 SER A CA 1
ATOM 714 C C . SER A 1 89 ? 1.521 10.599 -21.310 1.00 91.50 89 SER A C 1
ATOM 716 O O . SER A 1 89 ? 1.376 9.400 -21.527 1.00 91.50 89 SER A O 1
ATOM 718 N N . VAL A 1 90 ? 2.721 11.141 -21.085 1.00 91.88 90 VAL A N 1
ATOM 719 C CA . VAL A 1 90 ? 3.965 10.357 -21.025 1.00 91.88 90 VAL A CA 1
ATOM 720 C C . VAL A 1 90 ? 3.992 9.494 -19.769 1.00 91.88 90 VAL A C 1
ATOM 722 O O . VAL A 1 90 ? 4.350 8.323 -19.844 1.00 91.88 90 VAL A O 1
ATOM 725 N N . ILE A 1 91 ? 3.552 10.045 -18.639 1.00 88.94 91 ILE A N 1
ATOM 726 C CA . ILE A 1 91 ? 3.416 9.320 -17.375 1.00 88.94 91 ILE A CA 1
ATOM 727 C C . ILE A 1 91 ? 2.504 8.095 -17.541 1.00 88.94 91 ILE A C 1
ATOM 729 O O . ILE A 1 91 ? 2.931 6.977 -17.254 1.00 88.94 91 ILE A O 1
ATOM 733 N N . HIS A 1 92 ? 1.297 8.285 -18.081 1.00 89.62 92 HIS A N 1
ATOM 734 C CA . HIS A 1 92 ? 0.364 7.179 -18.303 1.00 89.62 92 HIS A CA 1
ATOM 735 C C . HIS A 1 92 ? 0.879 6.157 -19.318 1.00 89.62 92 HIS A C 1
ATOM 737 O O . HIS A 1 92 ? 0.634 4.962 -19.164 1.00 89.62 92 HIS A O 1
ATOM 743 N N . ALA A 1 93 ? 1.601 6.598 -20.353 1.00 94.44 93 ALA A N 1
ATOM 744 C CA . ALA A 1 93 ? 2.213 5.683 -21.309 1.00 94.44 93 ALA A CA 1
ATOM 745 C C . ALA A 1 93 ? 3.280 4.797 -20.644 1.00 94.44 93 ALA A C 1
ATOM 747 O O . ALA A 1 93 ? 3.315 3.598 -20.903 1.00 94.44 93 ALA A O 1
ATOM 748 N N . ILE A 1 94 ? 4.115 5.356 -19.762 1.00 95.12 94 ILE A N 1
ATOM 749 C CA . ILE A 1 94 ? 5.135 4.600 -19.017 1.00 95.12 94 ILE A CA 1
ATOM 750 C C . ILE A 1 94 ? 4.488 3.539 -18.121 1.00 95.12 94 ILE A C 1
ATOM 752 O O . ILE A 1 94 ? 4.906 2.384 -18.163 1.00 95.12 94 ILE A O 1
ATOM 756 N N . GLU A 1 95 ? 3.450 3.910 -17.367 1.00 93.38 95 GLU A N 1
ATOM 757 C CA . GLU A 1 95 ? 2.684 2.981 -16.522 1.00 93.38 95 GLU A CA 1
ATOM 758 C C . GLU A 1 95 ? 2.119 1.813 -17.344 1.00 93.38 95 GLU A C 1
ATOM 760 O O . GLU A 1 95 ? 2.342 0.649 -17.014 1.00 93.38 95 GLU A O 1
ATOM 765 N N . GLN A 1 96 ? 1.469 2.111 -18.474 1.00 95.12 96 GLN A N 1
ATOM 766 C CA . GLN A 1 96 ? 0.903 1.090 -19.361 1.00 95.12 96 GLN A CA 1
ATOM 767 C C . GLN A 1 96 ? 1.968 0.181 -19.980 1.00 95.12 96 GLN A C 1
ATOM 769 O O . GLN A 1 96 ? 1.739 -1.020 -20.138 1.00 95.12 96 GLN A O 1
ATOM 774 N N . VAL A 1 97 ? 3.130 0.734 -20.344 1.00 95.56 97 VAL A N 1
ATOM 775 C CA . VAL A 1 97 ? 4.249 -0.051 -20.879 1.00 95.56 97 VAL A CA 1
ATOM 776 C C . VAL A 1 97 ? 4.802 -0.983 -19.807 1.00 95.56 97 VAL A C 1
ATOM 778 O O . VAL A 1 97 ? 4.991 -2.165 -20.094 1.00 95.56 97 VAL A O 1
ATOM 781 N N . TYR A 1 98 ? 5.007 -0.499 -18.579 1.00 94.81 98 TYR A N 1
ATOM 782 C CA . TYR A 1 98 ? 5.446 -1.344 -17.469 1.00 94.81 98 TYR A CA 1
ATOM 783 C C . TYR A 1 98 ? 4.462 -2.496 -17.233 1.00 94.81 98 TYR A C 1
ATOM 785 O O . TYR A 1 98 ? 4.866 -3.659 -17.221 1.00 94.81 98 TYR A O 1
ATOM 793 N N . ASP A 1 99 ? 3.163 -2.199 -17.146 1.00 92.75 99 ASP A N 1
ATOM 794 C CA . ASP A 1 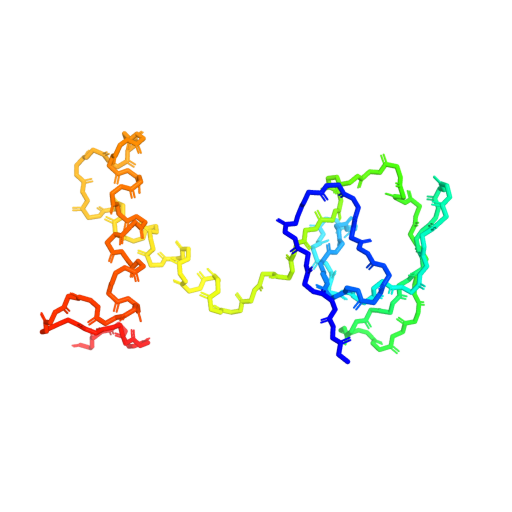99 ? 2.126 -3.211 -16.923 1.00 92.75 99 ASP A CA 1
ATOM 795 C C . ASP A 1 99 ? 2.055 -4.227 -18.078 1.00 92.75 99 ASP A C 1
ATOM 797 O O . ASP A 1 99 ? 1.837 -5.422 -17.862 1.00 92.75 99 ASP A O 1
ATOM 801 N N . ALA A 1 100 ? 2.286 -3.788 -19.321 1.00 95.12 100 ALA A N 1
ATOM 802 C CA . ALA A 1 100 ? 2.372 -4.676 -20.476 1.00 95.12 100 ALA A CA 1
ATOM 803 C C . ALA A 1 100 ? 3.595 -5.608 -20.410 1.00 95.12 100 ALA A C 1
ATOM 805 O O . ALA A 1 100 ? 3.468 -6.785 -20.755 1.00 95.12 100 ALA A O 1
ATOM 806 N N . ILE A 1 101 ? 4.752 -5.122 -19.948 1.00 94.69 101 ILE A N 1
ATOM 807 C CA . ILE A 1 101 ? 5.956 -5.945 -19.747 1.00 94.69 101 ILE A CA 1
ATOM 808 C C . ILE A 1 101 ? 5.732 -6.939 -18.603 1.00 94.69 101 ILE A C 1
ATOM 810 O O . ILE A 1 101 ? 5.989 -8.129 -18.780 1.00 94.69 101 ILE A O 1
ATOM 814 N N . ALA A 1 102 ? 5.205 -6.484 -17.463 1.00 91.38 102 ALA A N 1
ATOM 815 C CA . ALA A 1 102 ? 4.902 -7.334 -16.311 1.00 91.38 102 ALA A CA 1
ATOM 816 C C . ALA A 1 102 ? 3.908 -8.454 -16.671 1.00 91.38 102 ALA A C 1
ATOM 818 O O . ALA A 1 102 ? 4.054 -9.592 -16.228 1.00 91.38 102 ALA A O 1
ATOM 819 N N . ALA A 1 103 ? 2.939 -8.159 -17.544 1.00 92.38 103 ALA A N 1
ATOM 820 C CA . ALA A 1 103 ? 1.991 -9.133 -18.079 1.00 92.38 103 ALA A CA 1
ATOM 821 C C . ALA A 1 103 ? 2.544 -9.991 -19.240 1.00 92.38 103 ALA A C 1
ATOM 823 O O . ALA A 1 103 ? 1.803 -10.796 -19.805 1.00 92.38 103 ALA A O 1
ATOM 824 N N . GLY A 1 104 ? 3.807 -9.808 -19.646 1.00 93.62 104 GLY A N 1
ATOM 825 C CA . GLY A 1 104 ? 4.440 -10.554 -20.740 1.00 93.62 104 GLY A CA 1
ATOM 826 C C . GLY A 1 104 ? 3.877 -10.252 -22.135 1.00 93.62 104 GLY A C 1
ATOM 827 O O . GLY A 1 104 ? 4.058 -11.047 -23.056 1.00 93.62 104 GLY A O 1
ATOM 828 N N . LYS A 1 105 ? 3.186 -9.119 -22.313 1.00 96.44 105 LYS A N 1
ATOM 829 C CA . LYS A 1 105 ? 2.549 -8.718 -23.582 1.00 96.44 105 LYS A CA 1
ATOM 830 C C . LYS A 1 105 ? 3.533 -8.157 -24.608 1.00 96.44 105 LYS A C 1
ATOM 832 O O . LYS A 1 105 ? 3.166 -8.028 -25.773 1.00 96.44 105 LYS A O 1
ATOM 837 N N . ILE A 1 106 ? 4.753 -7.815 -24.191 1.00 94.31 106 ILE A N 1
ATOM 838 C CA . ILE A 1 106 ? 5.829 -7.333 -25.065 1.00 94.31 106 ILE A CA 1
ATOM 839 C C . ILE A 1 106 ? 6.896 -8.435 -25.164 1.00 94.31 106 ILE A C 1
ATOM 841 O O . ILE A 1 106 ? 7.697 -8.594 -24.241 1.00 94.31 106 ILE A O 1
ATOM 845 N N . PRO A 1 107 ? 6.912 -9.232 -26.250 1.00 93.06 107 PRO A N 1
ATOM 846 C CA . PRO A 1 107 ? 7.896 -10.294 -26.428 1.00 93.06 107 PRO A CA 1
ATOM 847 C C . PRO A 1 107 ? 9.330 -9.751 -26.461 1.00 93.06 107 PRO A C 1
ATOM 849 O O . PRO A 1 107 ? 9.582 -8.669 -26.983 1.00 93.06 107 PRO A O 1
ATOM 852 N N . GLY A 1 108 ? 10.279 -10.531 -25.941 1.00 92.38 108 GLY A N 1
ATOM 853 C CA . GLY A 1 108 ? 11.704 -10.176 -25.932 1.00 92.38 108 GLY A CA 1
ATOM 854 C C . GLY A 1 108 ? 12.157 -9.313 -24.748 1.00 92.38 108 GLY A C 1
ATOM 855 O O . GLY A 1 108 ? 13.354 -9.092 -24.610 1.00 92.38 108 GLY A O 1
ATOM 856 N N . ILE A 1 109 ? 11.242 -8.877 -23.873 1.00 92.50 109 ILE A N 1
ATOM 857 C CA . ILE A 1 109 ? 11.545 -8.095 -22.663 1.00 92.50 109 ILE A CA 1
ATOM 858 C C . ILE A 1 109 ? 10.919 -8.786 -21.442 1.00 92.50 109 ILE A C 1
ATOM 860 O O . ILE A 1 109 ? 9.795 -9.281 -21.514 1.00 92.50 109 ILE A O 1
ATOM 864 N N . ARG A 1 110 ? 11.646 -8.842 -20.318 1.00 88.75 110 ARG A N 1
ATOM 865 C CA . ARG A 1 110 ? 11.168 -9.345 -19.017 1.00 88.75 110 ARG A CA 1
ATOM 866 C C . ARG A 1 110 ? 11.745 -8.490 -17.892 1.00 88.75 110 ARG A C 1
ATOM 868 O O . ARG A 1 110 ? 12.885 -8.051 -18.002 1.00 88.75 110 ARG A O 1
ATOM 875 N N . LEU A 1 111 ? 10.969 -8.276 -16.832 1.00 89.19 111 LEU A N 1
ATOM 876 C CA . LEU A 1 111 ? 11.457 -7.623 -15.616 1.00 89.19 111 LEU A CA 1
ATOM 877 C C . LEU A 1 111 ? 12.352 -8.593 -14.836 1.00 89.19 111 LEU A C 1
ATOM 879 O O . LEU A 1 111 ? 12.014 -9.770 -14.697 1.00 89.19 111 LEU A O 1
ATOM 883 N N . THR A 1 112 ? 13.474 -8.089 -14.335 1.00 84.50 112 THR A N 1
ATOM 884 C CA . THR A 1 112 ? 14.400 -8.807 -13.454 1.00 84.50 112 THR A CA 1
ATOM 885 C C . THR A 1 112 ? 14.694 -7.940 -12.240 1.00 84.50 112 THR A C 1
ATOM 887 O O . THR A 1 112 ? 14.691 -6.716 -12.348 1.00 84.50 112 THR A O 1
ATOM 890 N N . ASP A 1 113 ? 14.965 -8.568 -11.099 1.00 72.19 113 ASP A N 1
ATOM 891 C CA . ASP A 1 113 ? 15.280 -7.851 -9.856 1.00 72.19 113 ASP A CA 1
ATOM 892 C C . ASP A 1 113 ? 16.741 -7.347 -9.813 1.00 72.19 113 ASP A C 1
ATOM 894 O O . ASP A 1 113 ? 17.101 -6.565 -8.937 1.00 72.19 113 ASP A O 1
ATOM 898 N N . ASP A 1 114 ? 17.579 -7.756 -10.772 1.00 68.19 114 ASP A N 1
ATOM 899 C CA . ASP A 1 114 ? 18.987 -7.370 -10.844 1.00 68.19 114 ASP A CA 1
ATOM 900 C C . ASP A 1 114 ? 19.169 -6.092 -11.676 1.00 68.19 114 ASP A C 1
A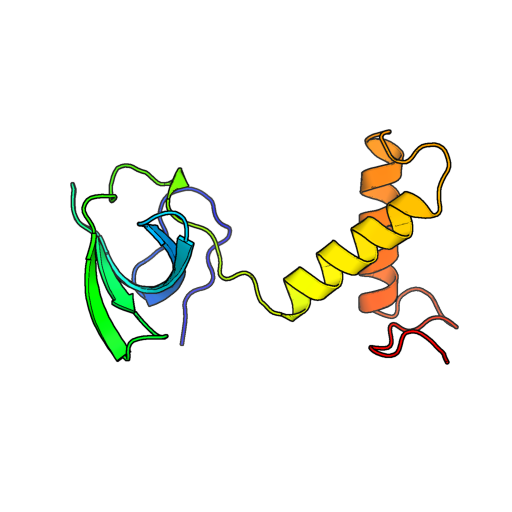TOM 902 O O . ASP A 1 114 ? 18.878 -6.064 -12.877 1.00 68.19 114 ASP A O 1
ATOM 906 N N . ALA A 1 115 ? 19.712 -5.038 -11.060 1.00 57.47 115 ALA A N 1
ATOM 907 C CA . ALA A 1 115 ? 20.329 -3.940 -11.798 1.00 57.47 115 ALA A CA 1
ATOM 908 C C . ALA A 1 115 ? 21.623 -4.492 -12.410 1.00 57.47 115 ALA A C 1
ATOM 910 O O . ALA A 1 115 ? 22.618 -4.626 -11.702 1.00 57.47 115 ALA A O 1
ATOM 911 N N . GLY A 1 116 ? 21.565 -4.926 -13.674 1.00 54.97 116 GLY A N 1
ATOM 912 C CA . GLY A 1 116 ? 22.659 -5.614 -14.372 1.00 54.97 116 GLY A CA 1
ATOM 913 C C . GLY A 1 116 ? 24.049 -5.069 -14.013 1.00 54.97 116 GLY A C 1
ATOM 914 O O . GLY A 1 116 ? 24.279 -3.864 -14.101 1.00 54.97 116 GLY A O 1
ATOM 915 N N . SER A 1 117 ? 24.923 -5.975 -13.554 1.00 40.19 117 SER A N 1
ATOM 916 C CA . SER A 1 117 ? 26.319 -5.706 -13.169 1.00 40.19 117 SER A CA 1
ATOM 917 C C . SER A 1 117 ? 27.177 -5.193 -14.320 1.00 40.19 117 SER A C 1
ATOM 919 O O . SER A 1 117 ? 26.934 -5.613 -15.475 1.00 40.19 117 SER A O 1
#

Nearest PDB structures (foldseek):
  6bpi-assembly1_A  TM=7.258E-01  e=1.750E-01  Homo sapiens
  6bhg-assembly1_A  TM=7.587E-01  e=3.875E-01  Homo sapiens
  7cjt-assembly1_D  TM=7.105E-01  e=7.141E-01  Homo sapiens
  5ke3-assembly1_A  TM=4.167E-01  e=3.645E-01  Homo sapiens
  6bhh-assembly1_A  TM=3.240E-01  e=1.861E-01  Homo sapiens